Protein AF-E3BHZ5-F1 (afdb_monomer_lite)

Organism: NCBI:txid796620

InterPro domains:
  IPR031893 Phage tail assembly chaperone-like domain [PF16778] (19-74)

Secondary structure (DSSP, 8-state):
------TTS--HHHHHHHHHHHHHHHHHHHHHHHHHHHHTT---HHHHHHHHHHHHHHHH-SSGGG--PPPPPP-PPP-

pLDDT: mean 89.2, std 13.69, range [42.06, 98.56]

Radius of gyration: 16.55 Å; chains: 1; bounding box: 42×28×47 Å

Structure (mmCIF, N/CA/C/O backbone):
data_AF-E3BHZ5-F1
#
_entry.id   AF-E3BHZ5-F1
#
loop_
_atom_site.group_PDB
_atom_site.id
_atom_site.type_symbol
_atom_site.label_atom_id
_atom_site.label_alt_id
_atom_site.label_comp_id
_atom_site.label_asym_id
_atom_site.label_entity_id
_atom_site.label_seq_id
_atom_site.pdbx_PDB_ins_code
_atom_site.Cartn_x
_atom_site.Cartn_y
_atom_site.Cartn_z
_atom_site.occupancy
_atom_site.B_iso_or_equiv
_atom_site.auth_seq_id
_atom_site.auth_comp_id
_atom_site.auth_asym_id
_atom_site.auth_atom_id
_atom_site.pdbx_PDB_model_num
ATOM 1 N N . MET A 1 1 ? 18.606 20.625 -29.176 1.00 42.06 1 MET A N 1
ATOM 2 C CA . MET A 1 1 ? 18.393 19.194 -29.475 1.00 42.06 1 MET A CA 1
ATOM 3 C C . 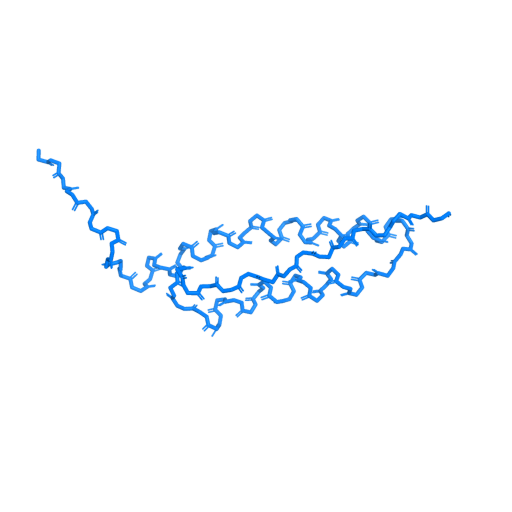MET A 1 1 ? 17.534 18.656 -28.355 1.00 42.06 1 MET A C 1
ATOM 5 O O . MET A 1 1 ? 18.066 18.254 -27.326 1.00 42.06 1 MET A O 1
ATOM 9 N N . ASP A 1 2 ? 16.221 18.743 -28.526 1.00 53.03 2 ASP A N 1
ATOM 10 C CA . ASP A 1 2 ? 15.287 18.114 -27.602 1.00 53.03 2 ASP A CA 1
ATOM 11 C C . ASP A 1 2 ? 15.396 16.612 -27.829 1.00 53.03 2 ASP A C 1
ATOM 13 O O . ASP A 1 2 ? 15.095 16.102 -28.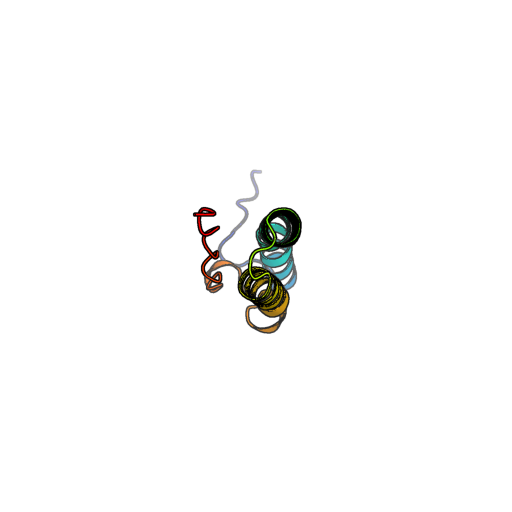908 1.00 53.03 2 ASP A O 1
ATOM 17 N N . LYS A 1 3 ? 15.959 15.905 -26.848 1.00 62.03 3 LYS A N 1
ATOM 18 C CA . LYS A 1 3 ? 15.917 14.448 -26.850 1.00 62.03 3 LYS A CA 1
ATOM 19 C C . LYS A 1 3 ? 14.477 14.071 -26.547 1.00 62.03 3 LYS A C 1
ATOM 21 O O . LYS A 1 3 ? 14.043 14.190 -25.404 1.00 62.03 3 LYS A O 1
ATOM 26 N N . GLU A 1 4 ? 13.751 13.639 -27.568 1.00 61.19 4 GLU A N 1
ATOM 27 C CA . GLU A 1 4 ? 12.474 12.957 -27.396 1.00 61.19 4 GLU A CA 1
ATOM 28 C C . GLU A 1 4 ? 12.715 11.728 -26.511 1.00 61.19 4 GLU A C 1
ATOM 30 O O . GLU A 1 4 ? 13.327 10.739 -26.922 1.00 61.19 4 GLU A O 1
ATOM 35 N N . PHE A 1 5 ? 12.310 11.819 -25.244 1.00 63.12 5 PHE A N 1
ATOM 36 C CA . PHE A 1 5 ? 12.321 10.675 -24.347 1.00 63.12 5 PHE A CA 1
ATOM 37 C C . PHE A 1 5 ? 11.205 9.733 -24.792 1.00 63.12 5 PHE A C 1
ATOM 39 O O . PHE A 1 5 ? 10.021 10.049 -24.684 1.00 63.12 5 PHE A O 1
ATOM 46 N N . ASN A 1 6 ? 11.581 8.568 -25.314 1.00 67.06 6 ASN A N 1
ATOM 47 C CA . ASN A 1 6 ? 10.621 7.531 -25.657 1.00 67.06 6 ASN A CA 1
ATOM 48 C C . ASN A 1 6 ? 10.134 6.841 -24.372 1.00 67.06 6 ASN A C 1
ATOM 50 O O . ASN A 1 6 ? 10.711 5.851 -23.923 1.00 67.06 6 ASN A O 1
ATOM 54 N N . TYR A 1 7 ? 9.058 7.372 -23.788 1.00 64.19 7 TYR A N 1
ATOM 55 C CA . TYR A 1 7 ? 8.401 6.809 -22.604 1.00 64.19 7 TYR A CA 1
ATOM 56 C C . TYR A 1 7 ? 7.797 5.413 -22.835 1.00 64.19 7 TYR A C 1
ATOM 58 O O . TYR A 1 7 ? 7.427 4.753 -21.871 1.00 64.19 7 TYR A O 1
ATOM 66 N N . ASN A 1 8 ? 7.718 4.935 -24.082 1.00 67.81 8 ASN A N 1
ATOM 67 C CA . ASN A 1 8 ? 7.125 3.636 -24.407 1.00 67.81 8 ASN A CA 1
ATOM 68 C C . ASN A 1 8 ? 8.108 2.458 -24.278 1.00 67.81 8 ASN A C 1
ATOM 70 O O . ASN A 1 8 ? 7.694 1.313 -24.457 1.00 67.81 8 ASN A O 1
ATOM 74 N N . ASN A 1 9 ? 9.395 2.711 -24.004 1.00 71.31 9 ASN A N 1
ATOM 75 C CA . ASN A 1 9 ? 10.408 1.663 -23.848 1.00 71.31 9 ASN A CA 1
ATOM 76 C C . ASN A 1 9 ? 11.445 2.036 -22.778 1.00 71.31 9 ASN A C 1
ATOM 78 O O . ASN A 1 9 ? 12.638 2.190 -23.053 1.00 71.31 9 ASN A O 1
ATOM 82 N N . LEU A 1 10 ? 10.963 2.256 -21.555 1.00 76.44 10 LEU A N 1
ATOM 83 C CA . LEU A 1 10 ? 11.819 2.508 -20.404 1.00 76.44 10 LEU A CA 1
ATOM 84 C C . LEU A 1 10 ? 12.648 1.260 -20.063 1.00 76.44 10 LEU A C 1
ATOM 86 O O . LEU A 1 10 ? 12.198 0.125 -20.213 1.00 76.44 10 LEU A O 1
ATOM 90 N N . ASN A 1 11 ? 13.866 1.474 -19.559 1.00 86.19 11 ASN A N 1
ATOM 91 C CA . ASN A 1 11 ? 14.645 0.404 -18.937 1.00 86.19 11 ASN A CA 1
ATOM 92 C C . ASN A 1 11 ? 13.806 -0.232 -17.798 1.00 86.19 11 ASN A C 1
ATOM 94 O O . ASN A 1 11 ? 13.194 0.521 -17.033 1.00 86.19 11 ASN A O 1
ATOM 98 N N . PRO A 1 12 ? 13.792 -1.572 -17.642 1.00 85.12 12 PRO A N 1
ATOM 99 C CA . PRO A 1 12 ? 13.118 -2.259 -16.534 1.00 85.12 12 PRO A CA 1
ATOM 100 C C . PRO A 1 12 ? 13.354 -1.652 -15.141 1.00 85.12 12 PRO A C 1
ATOM 102 O O . PRO A 1 12 ? 12.449 -1.623 -14.310 1.00 85.12 12 PRO A O 1
ATOM 105 N N . GLU A 1 13 ? 14.551 -1.129 -14.871 1.00 86.12 13 GLU A N 1
ATOM 106 C CA . GLU A 1 13 ? 14.849 -0.452 -13.605 1.00 86.12 13 GLU A CA 1
ATOM 107 C C . GLU A 1 13 ? 14.063 0.857 -13.446 1.00 86.12 13 GLU A C 1
ATOM 109 O O . GLU A 1 13 ? 13.552 1.142 -12.361 1.00 86.12 13 GLU A O 1
ATOM 114 N N . CYS A 1 14 ? 13.917 1.633 -14.524 1.00 89.56 14 CYS A N 1
ATOM 115 C CA . CYS A 1 14 ? 13.113 2.853 -14.534 1.00 89.56 14 CYS A CA 1
ATOM 116 C C . CYS A 1 14 ? 11.629 2.537 -14.305 1.00 89.56 14 CYS A C 1
ATOM 118 O O . CYS A 1 14 ? 10.988 3.207 -13.500 1.00 89.56 14 CYS A O 1
ATOM 120 N N . GLU A 1 15 ? 11.099 1.493 -14.944 1.00 91.38 15 GLU A N 1
ATOM 121 C CA . GLU A 1 15 ? 9.724 1.021 -14.723 1.00 91.38 15 GLU A CA 1
ATOM 122 C C . GLU A 1 15 ? 9.483 0.635 -13.258 1.00 91.38 15 GLU A C 1
ATOM 124 O O . GLU A 1 15 ? 8.522 1.080 -12.626 1.00 91.38 15 GLU A O 1
ATOM 129 N N . LEU A 1 16 ? 10.403 -0.131 -12.668 1.00 92.19 16 LEU A N 1
ATOM 130 C CA . LEU A 1 16 ? 10.297 -0.529 -11.268 1.00 92.19 16 LEU A CA 1
ATOM 131 C C . LEU A 1 16 ? 10.355 0.676 -10.315 1.00 92.19 16 LEU A C 1
ATOM 133 O O . LEU A 1 16 ? 9.668 0.685 -9.288 1.00 92.19 16 LEU A O 1
ATOM 137 N N . ILE A 1 17 ? 11.147 1.701 -10.641 1.00 93.69 17 ILE A N 1
ATOM 138 C CA . ILE A 1 17 ? 11.167 2.970 -9.901 1.00 93.69 17 ILE A CA 1
ATOM 139 C C . ILE A 1 17 ? 9.801 3.660 -9.989 1.00 93.69 17 ILE A C 1
ATOM 141 O O . ILE A 1 17 ? 9.264 4.050 -8.954 1.00 93.69 17 ILE A O 1
ATOM 145 N N . LEU A 1 18 ? 9.192 3.743 -11.174 1.00 94.31 18 LEU A N 1
ATOM 146 C CA . LEU A 1 18 ? 7.871 4.356 -11.348 1.00 94.31 18 LEU A CA 1
ATOM 147 C C . LEU A 1 18 ? 6.779 3.644 -10.539 1.00 94.31 18 LEU A C 1
ATOM 149 O O . LEU A 1 18 ? 5.939 4.306 -9.923 1.00 94.31 18 LEU A O 1
ATOM 153 N N . ILE A 1 19 ? 6.816 2.310 -10.471 1.00 95.81 19 ILE A N 1
ATOM 154 C CA . ILE A 1 19 ? 5.911 1.531 -9.611 1.00 95.81 19 ILE A CA 1
ATOM 155 C C . ILE A 1 19 ? 6.121 1.899 -8.140 1.00 95.81 19 ILE A C 1
ATOM 157 O O . ILE A 1 19 ? 5.156 2.123 -7.406 1.00 95.81 19 ILE A O 1
ATOM 161 N N . ARG A 1 20 ? 7.378 1.965 -7.685 1.00 96.88 20 ARG A N 1
ATOM 162 C CA . ARG A 1 20 ? 7.711 2.288 -6.289 1.00 96.88 20 ARG A CA 1
ATOM 163 C C . ARG A 1 20 ? 7.249 3.691 -5.906 1.00 96.88 20 ARG A C 1
ATOM 165 O O . ARG A 1 20 ? 6.647 3.833 -4.841 1.00 96.88 20 ARG A O 1
ATOM 172 N N . GLU A 1 21 ? 7.481 4.676 -6.769 1.00 97.31 21 GLU A N 1
ATOM 173 C CA . GLU A 1 21 ? 7.052 6.061 -6.557 1.00 97.31 21 GLU A CA 1
ATOM 174 C C . GLU A 1 21 ? 5.526 6.185 -6.556 1.00 97.31 21 GLU A C 1
ATOM 176 O O . GLU A 1 21 ? 4.966 6.781 -5.639 1.00 97.31 21 GLU A O 1
ATOM 181 N N . SER A 1 22 ? 4.834 5.531 -7.494 1.00 97.19 22 SER A N 1
ATOM 182 C CA . SER A 1 22 ? 3.362 5.528 -7.548 1.00 97.19 22 SER A CA 1
ATOM 183 C C . SER A 1 22 ? 2.733 4.842 -6.328 1.00 97.19 22 SER A C 1
ATOM 185 O O . SER A 1 22 ? 1.707 5.275 -5.807 1.00 97.19 22 SER A O 1
ATOM 187 N N . ARG A 1 23 ? 3.372 3.782 -5.816 1.00 98.00 23 ARG A N 1
ATOM 188 C CA . ARG A 1 23 ? 2.918 3.030 -4.637 1.00 98.00 23 ARG A CA 1
ATOM 189 C C . ARG A 1 23 ? 3.128 3.785 -3.322 1.00 98.00 23 ARG A C 1
ATOM 191 O O . ARG A 1 23 ? 2.362 3.593 -2.378 1.00 98.00 23 ARG A O 1
ATOM 198 N N . LYS A 1 24 ? 4.182 4.596 -3.218 1.00 98.44 24 LYS A N 1
ATOM 199 C CA . LYS A 1 24 ? 4.575 5.290 -1.982 1.00 98.44 24 LYS A CA 1
ATOM 200 C C . LYS A 1 24 ? 3.434 6.089 -1.325 1.00 98.44 24 LYS A C 1
ATOM 202 O O . LYS A 1 24 ? 3.195 5.840 -0.142 1.00 98.44 24 LYS A O 1
ATOM 207 N N . PRO A 1 25 ? 2.701 6.985 -2.019 1.00 98.31 25 PRO A N 1
ATOM 208 C CA . PRO A 1 25 ? 1.591 7.715 -1.402 1.00 98.31 25 PRO A CA 1
ATOM 209 C C . PRO A 1 25 ? 0.457 6.788 -0.946 1.00 98.31 25 PRO A C 1
ATOM 211 O O . PRO A 1 25 ? -0.116 7.012 0.116 1.00 98.31 25 PRO A O 1
ATOM 214 N N . LEU A 1 26 ? 0.188 5.700 -1.676 1.00 98.31 26 LEU A N 1
ATOM 215 C CA . LEU A 1 26 ? -0.842 4.725 -1.304 1.00 98.31 26 LEU A CA 1
ATOM 216 C C . LEU A 1 26 ? -0.483 3.965 -0.020 1.00 98.31 26 LEU A C 1
ATOM 218 O O . LEU A 1 26 ? -1.360 3.661 0.783 1.00 98.31 26 LEU A O 1
ATOM 222 N N . LEU A 1 27 ? 0.804 3.669 0.204 1.00 98.56 27 LEU A N 1
ATOM 223 C CA . LEU A 1 27 ? 1.267 3.056 1.455 1.00 98.56 27 LEU A CA 1
ATOM 224 C C . LEU A 1 27 ? 1.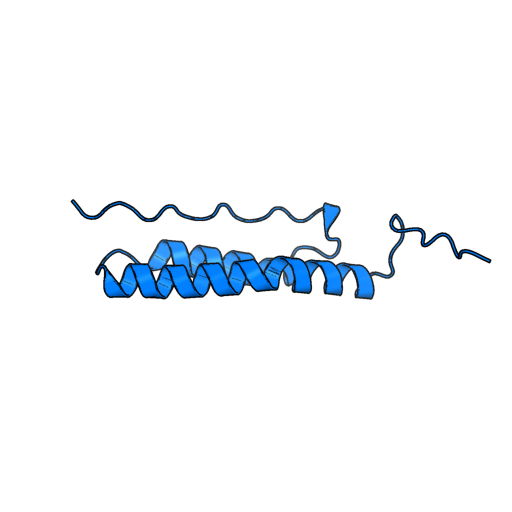116 4.000 2.651 1.00 98.56 27 LEU A C 1
ATOM 226 O O . LEU A 1 27 ? 0.762 3.530 3.729 1.00 98.56 27 LEU A O 1
ATOM 230 N N . ILE A 1 28 ? 1.373 5.298 2.458 1.00 98.38 28 ILE A N 1
ATOM 231 C CA . ILE A 1 28 ? 1.179 6.328 3.490 1.00 98.38 28 ILE A CA 1
ATOM 232 C C . ILE A 1 28 ? -0.308 6.444 3.833 1.00 98.38 28 ILE A C 1
ATOM 234 O O . ILE A 1 28 ? -0.674 6.404 5.004 1.00 98.38 28 ILE A O 1
ATOM 238 N N . GLU A 1 29 ? -1.176 6.518 2.822 1.00 97.75 29 GLU A N 1
ATOM 239 C CA . GLU A 1 29 ? -2.625 6.549 3.030 1.00 97.75 29 GLU A CA 1
ATOM 240 C C . GLU A 1 29 ? -3.119 5.281 3.741 1.00 97.75 29 GLU A C 1
ATOM 242 O O . GLU A 1 29 ? -3.892 5.360 4.692 1.00 97.75 29 GLU A O 1
ATOM 247 N N . ALA A 1 30 ? -2.645 4.103 3.328 1.00 97.94 30 ALA A N 1
ATOM 248 C CA . ALA A 1 30 ? -3.017 2.846 3.965 1.00 97.94 30 ALA A CA 1
ATOM 249 C C . ALA A 1 30 ? -2.568 2.777 5.434 1.00 97.94 30 ALA A C 1
ATOM 251 O O . ALA A 1 30 ? -3.280 2.214 6.261 1.00 97.94 30 ALA A O 1
ATOM 252 N N . ASP A 1 31 ? -1.402 3.339 5.767 1.00 98.19 31 ASP A N 1
ATOM 253 C CA . 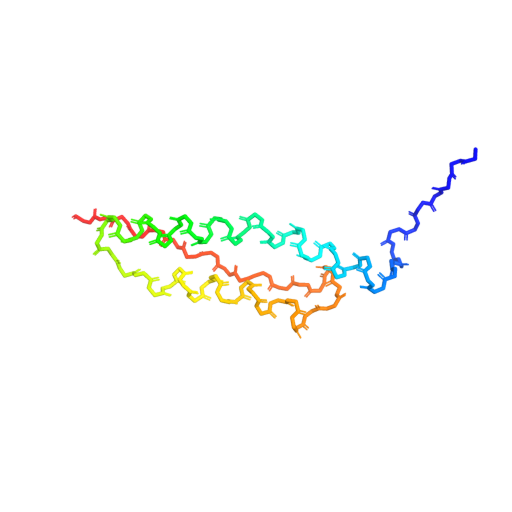ASP A 1 31 ? -0.936 3.465 7.150 1.00 98.19 31 ASP A CA 1
ATOM 254 C C . ASP A 1 31 ? -1.840 4.390 7.972 1.00 98.19 31 ASP A C 1
ATOM 256 O O . ASP A 1 31 ? -2.297 4.015 9.050 1.00 98.19 31 ASP A O 1
ATOM 260 N N . TYR A 1 32 ? -2.191 5.548 7.409 1.00 97.44 32 TYR A N 1
ATOM 261 C CA . TYR A 1 32 ? -3.117 6.489 8.030 1.00 97.44 32 TYR A CA 1
ATOM 262 C C . TYR A 1 32 ? -4.496 5.864 8.292 1.00 97.44 32 TYR A C 1
ATOM 264 O O . TYR A 1 32 ? -5.038 6.014 9.383 1.00 97.44 32 TYR A O 1
ATOM 272 N N . LEU A 1 33 ? -5.035 5.091 7.344 1.00 96.56 33 LEU A N 1
ATOM 273 C CA . LEU A 1 33 ? -6.306 4.381 7.517 1.00 96.56 33 LEU A CA 1
ATOM 274 C C . LEU A 1 33 ? -6.260 3.332 8.634 1.00 96.56 33 LEU A C 1
ATOM 276 O O . LEU A 1 33 ? -7.248 3.163 9.344 1.00 96.56 33 LEU A O 1
ATOM 280 N N . VAL A 1 34 ? -5.128 2.639 8.811 1.00 97.12 34 VAL A N 1
ATOM 281 C CA . VAL A 1 34 ? -4.945 1.717 9.945 1.00 97.12 34 VAL A CA 1
ATOM 282 C C . VAL A 1 34 ? -5.029 2.477 11.268 1.00 97.12 34 VAL A C 1
ATOM 284 O O . VAL A 1 34 ? -5.672 1.985 12.192 1.00 97.12 34 VAL A O 1
ATOM 287 N N . ASN A 1 35 ? -4.421 3.663 11.347 1.00 97.19 35 ASN A N 1
ATOM 288 C CA . ASN A 1 35 ? -4.453 4.486 12.556 1.00 97.19 35 ASN A CA 1
ATOM 289 C C . ASN A 1 35 ? -5.862 5.036 12.825 1.00 97.19 35 ASN A C 1
ATOM 291 O O . ASN A 1 35 ? -6.356 4.869 13.931 1.00 97.19 35 ASN A O 1
ATOM 295 N N . ILE A 1 36 ? -6.567 5.561 11.813 1.00 95.69 36 ILE A N 1
ATOM 296 C CA . ILE A 1 36 ? -7.969 6.000 11.971 1.00 95.69 36 ILE A CA 1
ATOM 297 C C . ILE A 1 36 ? -8.859 4.850 12.450 1.00 95.69 36 ILE A C 1
ATOM 299 O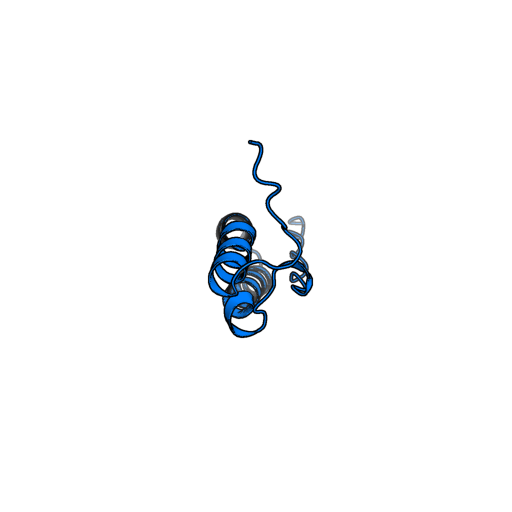 O . ILE A 1 36 ? -9.692 5.028 13.334 1.00 95.69 36 ILE A O 1
ATOM 303 N N . ALA A 1 37 ? -8.714 3.667 11.851 1.00 95.06 37 ALA A N 1
ATOM 304 C CA . ALA A 1 37 ? -9.514 2.512 12.230 1.00 95.06 37 ALA A CA 1
ATOM 305 C C . ALA A 1 37 ? -9.246 2.088 13.684 1.00 95.06 37 ALA A C 1
ATOM 307 O O . ALA A 1 37 ? -10.182 1.743 14.402 1.00 95.06 37 ALA A O 1
ATOM 308 N N . LEU A 1 38 ? -7.984 2.169 14.119 1.00 95.62 38 LEU A N 1
ATOM 309 C CA . LEU A 1 38 ? -7.586 1.922 15.500 1.00 95.62 38 LEU A CA 1
ATOM 310 C C . LEU A 1 38 ? -8.196 2.955 16.459 1.00 95.62 38 LEU A C 1
ATOM 312 O O . LEU A 1 38 ? -8.794 2.561 17.457 1.00 95.62 38 LEU A O 1
ATOM 316 N N . ASP A 1 39 ? -8.094 4.245 16.132 1.00 95.94 39 ASP A N 1
ATOM 317 C CA . ASP A 1 39 ? -8.615 5.350 16.946 1.00 95.94 39 ASP A CA 1
ATOM 318 C C . ASP A 1 39 ? -10.144 5.287 17.084 1.00 95.94 39 ASP A C 1
ATOM 320 O O . ASP A 1 39 ? -10.692 5.547 18.155 1.00 95.94 39 ASP A O 1
ATOM 324 N N . ASN A 1 40 ? -10.837 4.874 16.020 1.00 92.81 40 ASN A N 1
ATOM 325 C CA . ASN A 1 40 ? -12.291 4.711 16.005 1.00 92.81 40 ASN A CA 1
ATOM 326 C C . ASN A 1 40 ? -12.767 3.371 16.598 1.00 92.81 40 ASN A C 1
ATOM 328 O O . ASN A 1 40 ? -13.972 3.132 16.660 1.00 92.81 40 ASN A O 1
ATOM 332 N N . GLY A 1 41 ? -11.856 2.473 16.989 1.00 93.50 41 GLY A N 1
ATOM 333 C CA . GLY A 1 41 ? -12.206 1.157 17.532 1.00 93.50 41 GLY A CA 1
ATOM 334 C C . GLY A 1 41 ? -12.908 0.222 16.536 1.00 93.50 41 GLY A C 1
ATOM 335 O O . GLY A 1 41 ? -13.671 -0.649 16.953 1.00 93.50 41 GLY A O 1
ATOM 336 N N . VAL A 1 42 ? -12.673 0.390 15.230 1.00 92.62 42 VAL A N 1
ATOM 337 C CA . VAL A 1 42 ? -13.242 -0.462 14.168 1.00 92.62 42 VAL A CA 1
ATOM 338 C C . VAL A 1 42 ? -12.224 -1.492 13.668 1.00 92.62 42 VAL A C 1
ATOM 340 O O . VAL A 1 42 ? -11.032 -1.418 13.968 1.00 92.62 42 VAL A O 1
ATOM 343 N N . ASP A 1 43 ? -12.680 -2.483 12.892 1.00 94.56 43 ASP A N 1
ATOM 344 C CA . ASP A 1 43 ? -11.800 -3.544 12.388 1.00 94.56 43 ASP A CA 1
ATOM 345 C C . ASP A 1 43 ? -10.681 -2.989 11.491 1.00 94.56 43 ASP A C 1
ATOM 347 O O . ASP A 1 43 ? -10.921 -2.434 10.418 1.00 94.56 43 ASP A O 1
ATOM 351 N N . ILE A 1 44 ? -9.434 -3.190 11.920 1.00 96.81 44 ILE A N 1
ATOM 352 C CA . ILE A 1 44 ? -8.229 -2.733 11.222 1.00 96.81 44 ILE A CA 1
ATOM 353 C C . ILE A 1 44 ? -7.759 -3.698 10.117 1.00 96.81 44 ILE A C 1
ATOM 355 O O . ILE A 1 44 ? -6.874 -3.350 9.324 1.00 96.81 44 ILE A O 1
ATOM 359 N N . ALA A 1 45 ? -8.286 -4.928 10.069 1.00 97.19 45 ALA A N 1
ATOM 360 C CA . ALA A 1 45 ? -7.799 -5.979 9.177 1.00 97.19 45 ALA A CA 1
ATOM 361 C C . ALA A 1 45 ? -7.889 -5.621 7.678 1.00 97.19 45 ALA A C 1
ATOM 363 O O . ALA A 1 45 ? -6.886 -5.828 6.981 1.00 97.19 45 ALA A O 1
ATOM 364 N N . PRO A 1 46 ? -8.982 -5.020 7.160 1.00 96.94 46 PRO A N 1
ATOM 365 C CA . PRO A 1 46 ? -9.085 -4.661 5.744 1.00 96.94 46 PRO A CA 1
ATOM 366 C C . PRO A 1 46 ? -8.001 -3.670 5.297 1.00 96.94 46 PRO A C 1
ATOM 368 O O . PRO A 1 46 ? -7.418 -3.822 4.222 1.00 96.94 46 PRO A O 1
ATOM 371 N N . TYR A 1 47 ? -7.661 -2.693 6.142 1.00 97.62 47 TYR A N 1
ATOM 372 C CA . TYR A 1 47 ? -6.637 -1.685 5.844 1.00 97.62 47 TYR A CA 1
ATOM 373 C C . TYR A 1 47 ? -5.226 -2.282 5.869 1.00 97.62 47 TYR A C 1
ATOM 375 O O . TYR A 1 47 ? -4.401 -1.978 5.004 1.00 97.62 47 TYR A O 1
ATOM 383 N N . ARG A 1 48 ? -4.952 -3.207 6.802 1.00 98.12 48 ARG A N 1
ATOM 384 C CA . ARG A 1 48 ? -3.687 -3.963 6.825 1.00 98.12 48 ARG A CA 1
ATOM 385 C C . ARG A 1 48 ? -3.528 -4.839 5.583 1.00 98.12 48 ARG A C 1
ATOM 387 O O . ARG A 1 48 ? -2.447 -4.852 4.996 1.00 98.12 48 ARG A O 1
ATOM 394 N N . GLN A 1 49 ? -4.592 -5.526 5.165 1.00 98.38 49 GLN A N 1
ATOM 395 C CA . GLN A 1 49 ? -4.595 -6.337 3.945 1.00 98.38 49 GLN A CA 1
ATOM 396 C C . GLN A 1 49 ? -4.387 -5.474 2.696 1.00 98.38 49 GLN A C 1
ATOM 398 O O . GLN A 1 49 ? -3.586 -5.835 1.837 1.00 98.38 49 GLN A O 1
ATOM 403 N N . TYR A 1 50 ? -5.043 -4.313 2.612 1.00 98.44 50 TYR A N 1
ATOM 404 C CA . TYR A 1 50 ? -4.819 -3.337 1.544 1.00 98.44 50 TYR A CA 1
ATOM 405 C C . TYR A 1 50 ? -3.352 -2.888 1.481 1.00 98.44 50 TYR A C 1
ATOM 407 O O . TYR A 1 50 ? -2.719 -2.985 0.428 1.00 98.44 50 TYR A O 1
ATOM 415 N N . ARG A 1 51 ? -2.764 -2.502 2.622 1.00 98.50 51 ARG A N 1
ATOM 416 C CA . ARG A 1 51 ? -1.345 -2.119 2.712 1.00 98.50 51 ARG A CA 1
ATOM 417 C C . ARG A 1 51 ? -0.407 -3.247 2.282 1.00 98.50 51 ARG A C 1
ATOM 419 O O . ARG A 1 51 ? 0.602 -2.977 1.635 1.00 98.50 51 ARG A O 1
ATOM 426 N N . GLN A 1 52 ? -0.722 -4.496 2.628 1.00 98.44 52 GLN A N 1
ATOM 427 C CA . GLN A 1 52 ? 0.083 -5.644 2.215 1.00 98.44 52 GLN A CA 1
ATOM 428 C C . GLN A 1 52 ? -0.008 -5.877 0.704 1.00 98.44 52 GLN A C 1
ATOM 430 O O . GLN A 1 52 ? 1.028 -5.946 0.052 1.00 98.44 52 GLN A O 1
ATOM 435 N N . LYS A 1 53 ? -1.215 -5.855 0.125 1.00 98.38 53 LYS A N 1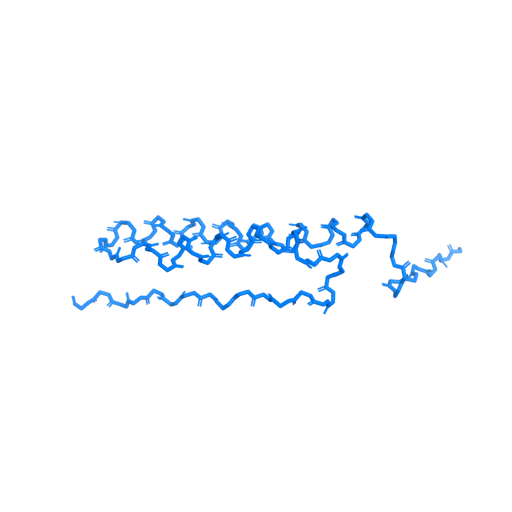
ATOM 436 C CA . LYS A 1 53 ? -1.396 -5.964 -1.331 1.00 98.38 53 LYS A CA 1
ATOM 437 C C . LYS A 1 53 ? -0.609 -4.896 -2.088 1.00 98.38 53 LYS A C 1
ATOM 439 O O . LYS A 1 53 ? 0.004 -5.205 -3.101 1.00 98.38 53 LYS A O 1
ATOM 444 N N . LEU A 1 54 ? -0.558 -3.661 -1.577 1.00 98.50 54 LEU A N 1
ATOM 445 C CA . LEU A 1 54 ? 0.299 -2.615 -2.142 1.00 98.50 54 LEU A CA 1
ATOM 446 C C . LEU A 1 54 ? 1.784 -3.011 -2.094 1.00 98.50 54 LEU A C 1
ATOM 448 O O . LEU A 1 54 ? 2.492 -2.846 -3.086 1.00 98.50 54 LEU A O 1
ATOM 452 N N . ARG A 1 55 ? 2.285 -3.549 -0.972 1.00 97.69 55 ARG A N 1
ATOM 453 C CA . ARG A 1 55 ? 3.685 -4.006 -0.851 1.00 97.69 55 ARG A CA 1
ATOM 454 C C . ARG A 1 55 ? 4.033 -5.085 -1.881 1.00 97.69 55 ARG A C 1
ATOM 456 O O . ARG A 1 55 ? 5.114 -5.021 -2.467 1.00 97.69 55 ARG A O 1
ATOM 463 N N . ASP A 1 56 ? 3.101 -5.987 -2.149 1.00 98.12 56 ASP A N 1
ATOM 464 C CA . ASP A 1 56 ? 3.302 -7.136 -3.036 1.00 98.12 56 ASP A CA 1
ATOM 465 C C . ASP A 1 56 ? 3.330 -6.750 -4.532 1.00 98.12 56 ASP A C 1
ATOM 467 O O . ASP A 1 56 ? 3.845 -7.507 -5.359 1.00 98.12 56 ASP A O 1
ATOM 471 N N . ILE A 1 57 ? 2.879 -5.539 -4.900 1.00 97.69 57 ILE A N 1
ATOM 472 C CA . ILE A 1 57 ? 2.879 -5.048 -6.295 1.00 97.69 57 ILE A CA 1
ATOM 473 C C . ILE A 1 57 ? 4.264 -5.153 -6.936 1.00 97.69 57 ILE A C 1
ATOM 475 O O . ILE A 1 57 ? 4.382 -5.638 -8.055 1.00 97.69 57 ILE A O 1
ATOM 479 N N . THR A 1 58 ? 5.329 -4.763 -6.231 1.00 93.94 58 THR A N 1
ATOM 480 C CA . THR A 1 58 ? 6.695 -4.779 -6.793 1.00 93.94 58 THR A CA 1
ATOM 481 C C . THR A 1 58 ? 7.288 -6.182 -6.940 1.00 93.94 58 THR A C 1
ATOM 483 O O . THR A 1 58 ? 8.384 -6.315 -7.469 1.00 93.94 58 THR A O 1
ATOM 486 N N . GLN A 1 59 ? 6.613 -7.210 -6.420 1.00 95.19 59 GLN A N 1
ATOM 487 C CA . GLN A 1 59 ? 6.977 -8.616 -6.622 1.00 95.19 59 GLN A CA 1
ATOM 488 C C . GLN A 1 59 ? 6.196 -9.238 -7.787 1.00 95.19 59 GLN A C 1
ATOM 490 O O . GLN A 1 59 ? 6.644 -10.221 -8.366 1.00 95.19 59 GLN A O 1
ATOM 495 N N . THR A 1 60 ? 5.035 -8.666 -8.119 1.00 94.56 60 THR A N 1
ATOM 496 C CA . THR A 1 60 ? 4.100 -9.201 -9.119 1.00 94.56 60 THR A CA 1
ATOM 497 C C . THR A 1 60 ? 4.244 -8.507 -10.473 1.00 94.56 60 THR A C 1
ATOM 499 O O . THR A 1 60 ? 4.110 -9.148 -11.510 1.00 94.56 60 THR A O 1
ATOM 502 N N . TYR A 1 61 ? 4.530 -7.204 -10.473 1.00 94.06 61 TYR A N 1
ATOM 503 C CA . TYR A 1 61 ? 4.562 -6.372 -11.672 1.00 94.06 61 TYR A CA 1
ATOM 504 C C . TYR A 1 61 ? 5.940 -5.749 -11.878 1.00 94.06 61 TYR A C 1
ATOM 506 O O . TYR A 1 61 ? 6.574 -5.272 -10.933 1.00 94.06 61 TYR A O 1
ATOM 514 N N . THR A 1 62 ? 6.374 -5.713 -13.136 1.00 88.75 62 THR A N 1
ATOM 515 C CA . THR A 1 62 ? 7.649 -5.115 -13.560 1.00 88.75 62 THR A CA 1
ATOM 516 C C . THR A 1 62 ? 7.473 -3.886 -14.448 1.00 88.75 62 THR A C 1
ATOM 518 O O . THR A 1 62 ? 8.463 -3.225 -14.735 1.00 88.75 62 THR A O 1
ATOM 521 N N . THR A 1 63 ? 6.245 -3.572 -14.880 1.00 89.25 63 THR A N 1
ATOM 522 C CA . THR A 1 63 ? 5.912 -2.357 -15.642 1.00 89.25 63 THR A CA 1
ATOM 523 C C . THR A 1 63 ? 4.741 -1.637 -14.984 1.00 89.25 63 THR A C 1
ATOM 525 O O . THR A 1 63 ? 3.834 -2.286 -14.456 1.00 89.25 63 THR A O 1
ATOM 528 N N . LEU A 1 64 ? 4.750 -0.302 -14.989 1.00 90.50 64 LEU A N 1
ATOM 529 C CA . LEU A 1 64 ? 3.696 0.477 -14.332 1.00 90.50 64 LEU A CA 1
ATOM 530 C C . LEU A 1 64 ? 2.336 0.315 -15.027 1.00 90.50 64 LEU A C 1
ATOM 532 O O . LEU A 1 64 ? 1.306 0.256 -14.358 1.00 90.50 64 LEU A O 1
ATOM 536 N N . LYS A 1 65 ? 2.335 0.222 -16.361 1.00 90.56 65 LYS A N 1
ATOM 537 C CA . LYS A 1 65 ? 1.116 0.113 -17.180 1.00 90.56 65 LYS A CA 1
ATOM 538 C C . LYS A 1 65 ? 0.301 -1.156 -16.905 1.00 90.56 65 LYS A C 1
ATOM 540 O O . LYS A 1 65 ? -0.909 -1.140 -17.100 1.00 90.56 65 LYS A O 1
ATOM 545 N N . ASP A 1 66 ? 0.956 -2.224 -16.452 1.00 93.12 66 ASP A N 1
ATOM 546 C CA . ASP A 1 66 ? 0.317 -3.519 -16.212 1.00 93.12 66 ASP A CA 1
ATOM 547 C C . ASP A 1 66 ? -0.172 -3.657 -14.757 1.00 93.12 66 ASP A C 1
ATOM 549 O O . ASP A 1 66 ? -0.847 -4.631 -14.422 1.00 93.12 66 ASP A O 1
ATOM 553 N N . VAL A 1 67 ? 0.156 -2.700 -13.874 1.00 96.44 67 VAL A N 1
ATOM 554 C CA . VAL A 1 67 ? -0.211 -2.768 -12.454 1.00 96.44 67 VAL A CA 1
ATOM 555 C C . VAL A 1 67 ? -1.722 -2.676 -12.279 1.00 96.44 67 VAL A C 1
ATOM 557 O O . VAL A 1 67 ? -2.347 -1.654 -12.565 1.00 96.44 67 VAL A O 1
ATOM 560 N N . VAL A 1 68 ? -2.295 -3.710 -11.664 1.00 96.81 68 VAL A N 1
ATOM 561 C CA . VAL A 1 68 ? -3.647 -3.657 -11.106 1.00 96.81 68 VAL A CA 1
ATOM 562 C C . VAL A 1 68 ? -3.562 -3.249 -9.639 1.00 96.81 68 VAL A C 1
ATOM 564 O O . VAL A 1 68 ? -3.136 -4.026 -8.779 1.00 96.81 68 VAL A O 1
ATOM 567 N N . TRP A 1 69 ? -3.968 -2.014 -9.346 1.00 97.44 69 TRP A N 1
ATOM 568 C CA . TRP A 1 69 ? -3.965 -1.482 -7.985 1.00 97.44 69 TRP A CA 1
ATOM 569 C C . TRP A 1 69 ? -5.105 -2.090 -7.153 1.00 97.44 69 TRP A C 1
ATOM 571 O O . TRP A 1 69 ? -6.235 -2.182 -7.639 1.00 97.44 69 TRP A O 1
ATOM 581 N N . PRO A 1 70 ? -4.849 -2.509 -5.899 1.00 97.81 70 PRO A N 1
ATOM 582 C CA . PRO A 1 70 ? -5.897 -3.042 -5.042 1.00 97.81 70 PRO A CA 1
ATOM 583 C C . PRO A 1 70 ? -6.941 -1.964 -4.728 1.00 97.81 70 PRO A C 1
ATOM 585 O O . PRO A 1 70 ? -6.608 -0.796 -4.543 1.00 97.81 70 PRO A O 1
ATOM 588 N N . GLN A 1 71 ? -8.205 -2.369 -4.617 1.00 96.81 71 GLN A N 1
ATOM 589 C CA . GLN A 1 71 ? -9.284 -1.471 -4.214 1.00 96.81 71 GLN A CA 1
ATOM 590 C C . GLN A 1 71 ? -9.061 -0.995 -2.773 1.00 96.81 71 GLN A C 1
ATOM 592 O O . GLN A 1 71 ? -8.873 -1.809 -1.862 1.00 96.81 71 GLN A O 1
ATOM 597 N N . LYS A 1 72 ? -9.118 0.322 -2.565 1.00 96.44 72 LYS A N 1
ATOM 598 C CA . LYS A 1 72 ? -9.041 0.926 -1.234 1.00 96.44 72 LYS A CA 1
ATOM 599 C C . LYS A 1 72 ? -10.301 0.582 -0.419 1.00 96.44 72 LYS A C 1
ATOM 601 O O . LYS A 1 72 ? -11.406 0.766 -0.933 1.00 96.44 72 LYS A O 1
ATOM 606 N N . PRO A 1 73 ? -10.173 0.108 0.832 1.00 95.00 73 PRO A N 1
ATOM 607 C CA . PRO A 1 73 ? -11.324 -0.120 1.702 1.00 95.00 73 PRO A CA 1
ATOM 608 C C . PRO A 1 73 ? -11.981 1.207 2.113 1.00 95.00 73 PRO A C 1
ATOM 610 O O . PRO A 1 73 ? -11.302 2.215 2.315 1.00 95.00 73 PRO A O 1
ATOM 613 N N . SER A 1 74 ? -13.304 1.203 2.264 1.00 89.12 74 SER A N 1
ATOM 614 C CA . SER A 1 74 ? -14.054 2.327 2.829 1.00 89.12 74 SER A CA 1
ATOM 615 C C . SER A 1 74 ? -13.997 2.294 4.353 1.00 89.12 74 SER A C 1
ATOM 617 O O . SER A 1 74 ? -14.243 1.242 4.946 1.00 89.12 74 SER A O 1
ATOM 619 N N . LEU A 1 75 ? -13.774 3.450 4.980 1.00 80.06 75 LEU A N 1
ATOM 620 C CA . LEU A 1 75 ? -14.064 3.621 6.401 1.00 80.06 75 LEU A CA 1
ATOM 621 C C . LEU A 1 75 ? -15.572 3.436 6.593 1.00 80.06 75 LEU A C 1
ATOM 623 O O . LEU A 1 75 ? -16.360 4.200 6.033 1.00 80.06 75 LEU A O 1
ATOM 627 N N . GLN A 1 76 ? -15.983 2.396 7.320 1.00 72.81 76 GLN A N 1
ATOM 628 C CA . GLN A 1 76 ? -17.382 2.284 7.727 1.00 72.81 76 GLN A CA 1
ATOM 629 C C . GLN A 1 76 ? -17.683 3.432 8.703 1.00 72.81 76 GLN A C 1
ATOM 631 O O . GLN A 1 76 ? -16.887 3.643 9.623 1.00 72.81 76 GLN A O 1
ATOM 636 N N . PRO A 1 77 ? -18.774 4.196 8.518 1.00 58.94 77 PRO A N 1
ATOM 637 C CA . PRO A 1 77 ? -19.182 5.174 9.514 1.00 58.94 77 PRO A CA 1
ATOM 638 C C . PRO A 1 77 ? -19.517 4.443 10.819 1.00 58.94 77 PRO A C 1
ATOM 640 O O . PRO A 1 77 ? -20.214 3.429 10.802 1.00 58.94 77 PRO A O 1
ATOM 643 N N . SER A 1 78 ? -18.998 4.942 11.939 1.00 57.41 78 SER A N 1
ATOM 644 C CA . SER A 1 78 ? -19.427 4.506 13.268 1.00 57.41 78 SER A CA 1
ATOM 645 C C . SER A 1 78 ? -20.917 4.823 13.433 1.00 57.41 78 SER A C 1
ATOM 647 O O . SER A 1 78 ? -21.307 5.975 13.234 1.00 57.41 78 SER A O 1
ATOM 649 N N . LEU A 1 79 ? -21.724 3.799 13.735 1.00 49.28 79 LEU A N 1
ATOM 650 C CA . LEU A 1 79 ? -23.141 3.921 14.106 1.00 49.28 79 LEU A CA 1
ATOM 651 C C . LEU A 1 79 ? -23.304 4.599 15.469 1.00 49.28 79 LEU A C 1
ATOM 653 O O . LEU A 1 79 ? -22.462 4.326 16.355 1.00 49.28 79 LEU A O 1
#

Foldseek 3Di:
DPPPDPPVDDDLVVQLVVLVVVLVVVLVVLVVQLVVCVVVVHDSVLSVVLNVQSVCQSVVDSGPVPGDRDDDDDDDDDD

Sequence (79 aa):
MDKEFNYNNLNPECELILIRESRKPLLIEADYLVNIALDNGVDIAPYRQYRQKLRDITQTYTTLKDVVWPQKPSLQPSL